Protein AF-A0A2N4YRU3-F1 (afdb_monomer_lite)

InterPro domains:
  IPR015590 Aldehyde dehydrogenase domain [PF00171] (8-79)
  IPR016161 Aldehyde/histidinol dehydrogenase [SSF53720] (8-79)
  IPR016162 Aldehyde dehydrogenase, N-terminal [G3DSA:3.40.605.10] (2-79)
  IPR047110 Succinate-semialdehyde dehydrogenase [NADP(+)] GABD/Sad-like [PTHR43217] (9-79)

Sequence (79 aa):
MNLSATHAVSVNPTTGEVVSSLPWASEREVDAAIALAAAGYRQWRQTPLAERADALRRIGAALRARGEEVAQMITLEMG

Secondary structure (DSSP, 8-state):
--GGGTEEEEE-TTT--EEEEEEPPPHHHHHHHHHHHHHHHHHHTTS-HHHHHHHHHHHHHHHHHTHHHHHHHHHHHH-

Organism: Klebsiella variicola (NCBI:txid244366)

Radius of gyration: 17.74 Å; chains: 1; bounding box: 34×31×39 Å

Foldseek 3Di:
DPLVVFWDWFAQPVPRHTPDIDGDDDPVRVVVVVVVVVVVCVVVVPDDPVVVVVVVVVVVVVCVVCVVVVVVVCNRRPD

pLDDT: mean 95.92, std 5.54, range [58.09, 98.81]

Structure (mmCIF, N/CA/C/O backbone):
data_AF-A0A2N4YRU3-F1
#
_entry.id   AF-A0A2N4YRU3-F1
#
loop_
_atom_site.group_PDB
_atom_site.id
_atom_site.type_symbol
_atom_site.label_atom_id
_atom_site.label_alt_id
_atom_site.label_comp_id
_atom_site.label_asym_id
_atom_site.label_entity_id
_atom_site.label_seq_id
_atom_site.pdbx_PDB_ins_code
_atom_site.Cartn_x
_atom_site.Cartn_y
_atom_site.Cartn_z
_atom_site.occupancy
_atom_site.B_iso_or_equiv
_atom_site.auth_seq_id
_atom_site.auth_comp_id
_atom_site.auth_asym_id
_atom_site.auth_atom_id
_atom_site.pdbx_PDB_model_num
ATOM 1 N N . MET A 1 1 ? 19.078 12.722 -19.485 1.00 58.09 1 MET A N 1
ATOM 2 C CA . MET A 1 1 ? 18.553 13.339 -18.247 1.00 58.09 1 MET A CA 1
ATOM 3 C C . MET A 1 1 ? 18.270 12.201 -17.280 1.00 58.09 1 MET A C 1
ATOM 5 O O . MET A 1 1 ? 17.647 11.239 -17.706 1.00 58.09 1 MET A O 1
ATOM 9 N N . ASN A 1 2 ? 18.806 12.227 -16.058 1.00 78.44 2 ASN A N 1
ATOM 10 C CA . ASN A 1 2 ? 18.601 11.130 -15.110 1.00 78.44 2 ASN A CA 1
ATOM 11 C C . ASN A 1 2 ? 17.182 11.220 -14.522 1.00 78.44 2 ASN A C 1
ATOM 13 O O . ASN A 1 2 ? 16.948 12.038 -13.636 1.00 78.44 2 ASN A O 1
ATOM 17 N N . LEU A 1 3 ? 16.236 10.435 -15.053 1.00 82.81 3 LEU A N 1
ATOM 18 C CA . LEU A 1 3 ? 14.826 10.470 -14.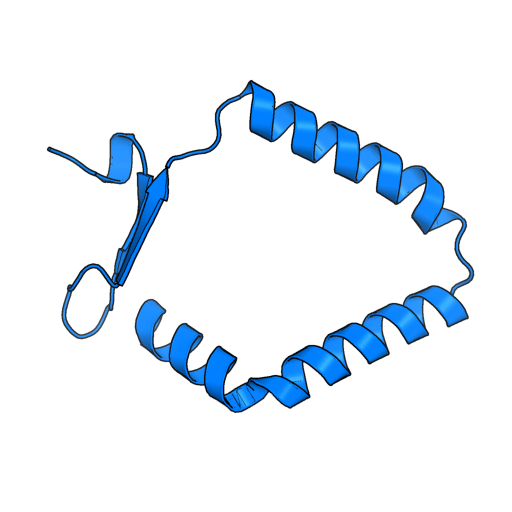636 1.00 82.81 3 LEU A CA 1
ATOM 19 C C . LEU A 1 3 ? 14.646 10.157 -13.144 1.00 82.81 3 LEU A C 1
ATOM 21 O O . LEU A 1 3 ? 13.752 10.724 -12.524 1.00 82.81 3 LEU A O 1
ATOM 25 N N . SER A 1 4 ? 15.534 9.356 -12.542 1.00 86.94 4 SER A N 1
ATOM 26 C CA . SER A 1 4 ? 15.443 9.015 -11.116 1.00 86.94 4 SER A CA 1
ATOM 27 C C . SER A 1 4 ? 15.661 10.208 -10.178 1.00 86.94 4 SER A C 1
ATOM 29 O O . SER A 1 4 ? 15.263 10.161 -9.018 1.00 86.94 4 SER A O 1
ATOM 31 N N . ALA A 1 5 ? 16.244 11.310 -10.667 1.00 90.69 5 ALA A N 1
ATOM 32 C CA . ALA A 1 5 ? 16.428 12.524 -9.874 1.00 90.69 5 ALA A CA 1
ATOM 33 C C . ALA A 1 5 ? 15.105 13.250 -9.579 1.00 90.69 5 ALA A C 1
ATOM 35 O O . ALA A 1 5 ? 14.996 13.943 -8.573 1.00 90.69 5 ALA A O 1
ATOM 36 N N . THR A 1 6 ? 14.105 13.110 -10.452 1.00 94.50 6 THR A N 1
ATOM 37 C CA . THR A 1 6 ? 12.820 13.820 -10.336 1.00 94.50 6 THR A CA 1
ATOM 38 C C . THR A 1 6 ? 11.618 12.884 -10.268 1.00 94.50 6 THR A C 1
ATOM 40 O O . THR A 1 6 ? 10.534 13.346 -9.921 1.00 94.50 6 THR A O 1
ATOM 43 N N . HIS A 1 7 ? 11.796 11.597 -10.582 1.00 96.56 7 HIS A N 1
ATOM 44 C CA . HIS A 1 7 ? 10.732 10.600 -10.635 1.00 96.56 7 HIS A CA 1
ATOM 45 C C . HIS A 1 7 ? 11.138 9.278 -9.974 1.00 96.56 7 HIS A C 1
ATOM 47 O O . HIS A 1 7 ? 12.275 8.826 -10.109 1.00 96.56 7 HIS A O 1
ATOM 53 N N . ALA A 1 8 ? 10.170 8.601 -9.361 1.00 95.31 8 ALA A N 1
ATOM 54 C CA . ALA A 1 8 ? 10.193 7.156 -9.201 1.00 95.31 8 ALA A CA 1
ATOM 55 C C . ALA A 1 8 ? 10.052 6.514 -10.585 1.00 95.31 8 ALA A C 1
ATOM 57 O O . ALA A 1 8 ? 9.131 6.851 -11.328 1.00 95.31 8 ALA A O 1
ATOM 58 N N . VAL A 1 9 ? 10.959 5.607 -10.942 1.00 95.06 9 VAL A N 1
ATOM 59 C CA . VAL A 1 9 ? 10.944 4.918 -12.239 1.00 95.06 9 VAL A CA 1
ATOM 60 C C . VAL A 1 9 ? 10.740 3.430 -11.991 1.00 95.06 9 VAL A C 1
ATOM 62 O O . VAL A 1 9 ? 11.545 2.811 -11.298 1.00 95.06 9 VAL A O 1
ATOM 65 N N . SER A 1 10 ? 9.671 2.876 -12.559 1.00 94.75 10 SER A N 1
ATOM 66 C CA . SER A 1 10 ? 9.402 1.440 -12.587 1.00 94.75 10 SER A CA 1
ATOM 67 C C . SER A 1 10 ? 9.987 0.847 -13.865 1.00 94.75 10 SER A C 1
ATOM 69 O O . SER A 1 10 ? 9.807 1.400 -14.955 1.00 94.75 10 SER A O 1
ATOM 71 N N . VAL A 1 11 ? 10.731 -0.247 -13.737 1.00 94.62 11 VAL A N 1
ATOM 72 C CA . VAL A 1 11 ? 11.485 -0.863 -14.832 1.00 94.62 11 VAL A CA 1
ATOM 73 C C . VAL A 1 11 ? 11.198 -2.352 -14.840 1.00 94.62 11 VAL A C 1
ATOM 75 O O . VAL A 1 11 ? 11.255 -2.988 -13.793 1.00 94.62 11 VAL A O 1
ATOM 78 N N . ASN A 1 12 ? 10.939 -2.910 -16.019 1.00 96.31 12 ASN A N 1
ATOM 79 C CA . ASN A 1 12 ? 10.834 -4.347 -16.194 1.00 96.31 12 ASN A CA 1
ATOM 80 C C . ASN A 1 12 ? 12.233 -4.967 -16.028 1.00 96.31 12 ASN A C 1
ATOM 82 O O . ASN A 1 12 ? 13.127 -4.666 -16.825 1.00 96.31 12 ASN A O 1
ATOM 86 N N . PRO A 1 13 ? 12.456 -5.850 -15.041 1.00 95.94 13 PRO A N 1
ATOM 87 C CA . PRO A 1 13 ? 13.789 -6.373 -14.752 1.00 95.94 13 PRO A CA 1
ATOM 88 C C . PRO A 1 13 ? 14.289 -7.380 -15.794 1.00 95.94 13 PRO A C 1
ATOM 90 O O . PRO A 1 13 ? 15.487 -7.641 -15.864 1.00 95.94 13 PRO A O 1
ATOM 93 N N . THR A 1 14 ? 13.394 -7.938 -16.612 1.00 95.94 14 THR A N 1
ATOM 94 C CA . THR A 1 14 ? 13.735 -8.909 -17.660 1.00 95.94 14 THR A CA 1
ATOM 95 C C . THR A 1 14 ? 14.178 -8.215 -18.947 1.00 95.94 14 THR A C 1
ATOM 97 O O . THR A 1 14 ? 15.119 -8.672 -19.593 1.00 95.94 14 THR A O 1
ATOM 100 N N . THR A 1 15 ? 13.521 -7.116 -19.334 1.00 95.25 15 THR A N 1
ATOM 101 C CA . THR A 1 15 ? 13.813 -6.398 -20.593 1.00 95.25 15 THR A CA 1
ATOM 102 C C . THR A 1 15 ? 14.635 -5.122 -20.397 1.00 95.25 15 THR A C 1
ATOM 104 O O . THR A 1 15 ? 15.274 -4.656 -21.337 1.00 95.25 15 THR A O 1
ATOM 107 N N . GLY A 1 16 ? 14.636 -4.550 -19.190 1.00 93.62 16 GLY A N 1
ATOM 108 C CA . GLY A 1 16 ? 15.225 -3.242 -18.890 1.00 93.62 16 GLY A CA 1
ATOM 109 C C . GLY A 1 16 ? 14.370 -2.052 -19.344 1.00 93.62 16 GLY A C 1
ATOM 110 O O . GLY A 1 16 ? 14.810 -0.907 -19.235 1.00 93.62 16 GLY A O 1
ATOM 111 N N . GLU A 1 17 ? 13.164 -2.294 -19.861 1.00 94.94 17 GLU A N 1
ATOM 112 C CA . GLU A 1 17 ? 12.268 -1.241 -20.342 1.00 94.94 17 GLU A CA 1
ATOM 113 C C . GLU A 1 17 ? 11.589 -0.500 -19.186 1.00 94.94 17 GLU A C 1
ATOM 115 O O . GLU A 1 17 ? 11.204 -1.094 -18.179 1.00 94.94 17 GLU A O 1
ATOM 120 N N . VAL A 1 18 ? 11.400 0.812 -19.340 1.00 94.50 18 VAL A N 1
ATOM 121 C CA . VAL A 1 18 ? 10.645 1.620 -18.374 1.00 94.50 18 VAL A CA 1
ATOM 122 C C . VAL A 1 18 ? 9.155 1.312 -18.515 1.00 94.50 18 VAL A C 1
ATOM 124 O O . VAL A 1 18 ? 8.568 1.559 -19.565 1.00 94.50 18 VAL A O 1
ATOM 127 N N . VAL A 1 19 ? 8.548 0.816 -17.438 1.00 94.88 19 VAL A N 1
ATOM 128 C CA . VAL A 1 19 ? 7.113 0.504 -17.350 1.00 94.88 19 VAL A CA 1
ATOM 129 C C . VAL A 1 19 ? 6.314 1.771 -17.065 1.00 94.88 19 VAL A C 1
ATOM 131 O O . VAL A 1 19 ? 5.296 2.039 -17.699 1.00 94.88 19 VAL A O 1
ATOM 134 N N . SER A 1 20 ? 6.778 2.569 -16.104 1.00 94.56 20 SER A N 1
ATOM 135 C CA . SER A 1 20 ? 6.144 3.830 -15.728 1.00 94.56 20 SER A CA 1
ATOM 136 C C . SER A 1 20 ? 7.129 4.763 -15.026 1.00 94.56 20 SER A C 1
ATOM 138 O O . SER A 1 20 ? 8.187 4.346 -14.544 1.00 94.56 20 SER A O 1
ATOM 140 N N . SER A 1 21 ? 6.783 6.047 -14.959 1.00 95.25 21 SER A N 1
ATOM 141 C CA . SER A 1 21 ? 7.475 7.011 -14.111 1.00 95.25 21 SER A CA 1
ATOM 142 C C . SER A 1 21 ? 6.477 7.945 -13.437 1.00 95.25 21 SER A C 1
ATOM 144 O O . SER A 1 21 ? 5.519 8.411 -14.054 1.00 95.25 21 SER A O 1
ATOM 146 N N . LEU A 1 22 ? 6.695 8.209 -12.151 1.00 95.50 22 LEU A N 1
ATOM 147 C CA . LEU A 1 22 ? 5.874 9.115 -11.353 1.00 95.50 22 LEU A CA 1
ATOM 148 C C . LEU A 1 22 ? 6.773 10.146 -10.677 1.00 95.50 22 LEU A C 1
ATOM 150 O O . LEU A 1 22 ? 7.806 9.759 -10.137 1.00 95.50 22 LEU A O 1
ATOM 154 N N . PRO A 1 23 ? 6.426 11.442 -10.692 1.00 97.06 23 PRO A N 1
ATOM 155 C CA . PRO A 1 23 ? 7.242 12.461 -10.047 1.00 97.06 23 PRO A CA 1
ATOM 156 C C . PRO A 1 23 ? 7.361 12.186 -8.546 1.00 97.06 23 PRO A C 1
ATOM 158 O O . PRO A 1 23 ? 6.420 11.694 -7.917 1.00 97.06 23 PRO A O 1
ATOM 161 N N . TRP A 1 24 ? 8.511 12.518 -7.962 1.00 96.94 24 TRP A N 1
ATOM 162 C CA . TRP A 1 24 ? 8.658 12.486 -6.510 1.00 96.94 24 TRP A CA 1
ATOM 163 C C . TRP A 1 24 ? 7.670 13.454 -5.862 1.00 96.94 24 TRP A C 1
ATOM 165 O O . TRP A 1 24 ? 7.479 14.574 -6.341 1.00 96.94 24 TRP A O 1
ATOM 175 N N . ALA A 1 25 ? 7.071 13.033 -4.749 1.00 97.25 25 ALA A N 1
ATOM 176 C CA . ALA A 1 25 ? 6.262 13.926 -3.936 1.00 97.25 25 ALA A CA 1
ATOM 177 C C . ALA A 1 25 ? 7.131 15.066 -3.385 1.00 97.25 25 ALA A C 1
ATOM 179 O O . ALA A 1 25 ? 8.269 14.853 -2.959 1.00 97.25 25 ALA A O 1
ATOM 180 N N . SER A 1 26 ? 6.579 16.275 -3.367 1.00 97.00 26 SER A N 1
ATOM 181 C CA . SER A 1 26 ? 7.183 17.405 -2.665 1.00 97.00 26 SER A CA 1
ATOM 182 C C . SER A 1 26 ? 7.131 17.201 -1.149 1.00 97.00 26 SER A C 1
ATOM 184 O O . SER A 1 26 ? 6.259 16.503 -0.632 1.00 97.00 26 SER A O 1
ATOM 186 N N . GLU A 1 27 ? 8.016 17.877 -0.418 1.00 98.06 27 GLU A N 1
ATOM 187 C CA . GLU A 1 27 ? 8.023 17.877 1.054 1.00 98.06 27 GLU A CA 1
ATOM 188 C C . GLU A 1 27 ? 6.637 18.213 1.629 1.00 98.06 27 GLU A C 1
ATOM 190 O O . GLU A 1 27 ? 6.102 17.485 2.460 1.00 98.06 27 GLU A O 1
ATOM 195 N N . ARG A 1 28 ? 5.978 19.236 1.070 1.00 98.50 28 ARG A N 1
ATOM 196 C CA . ARG A 1 28 ? 4.620 19.639 1.459 1.00 98.50 28 ARG A CA 1
ATOM 197 C C . ARG A 1 28 ? 3.579 18.532 1.249 1.00 98.50 28 ARG A C 1
ATOM 199 O O . ARG A 1 28 ? 2.644 18.419 2.037 1.00 98.50 28 ARG A O 1
ATOM 206 N N . GLU A 1 29 ? 3.679 17.760 0.168 1.00 98.44 29 GLU A N 1
ATOM 207 C CA . GLU A 1 29 ? 2.755 16.647 -0.099 1.00 98.44 29 GLU A CA 1
ATOM 208 C C . GLU A 1 29 ? 2.991 15.482 0.858 1.00 98.44 29 GLU A C 1
ATOM 210 O O . GLU A 1 29 ? 2.024 14.891 1.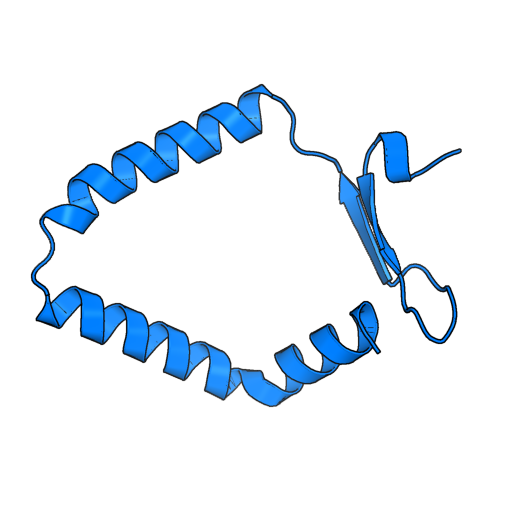341 1.00 98.44 29 GLU A O 1
ATOM 215 N N . VAL A 1 30 ? 4.255 15.197 1.182 1.00 98.44 30 VAL A N 1
ATOM 216 C CA . VAL A 1 30 ? 4.621 14.196 2.190 1.00 98.44 30 VAL A CA 1
ATOM 217 C C . VAL A 1 30 ? 4.079 14.599 3.562 1.00 98.44 30 VAL A C 1
ATOM 219 O O . VAL A 1 30 ? 3.379 13.808 4.195 1.00 98.44 30 VAL A O 1
ATOM 222 N N . ASP A 1 31 ? 4.299 15.843 3.988 1.00 98.75 31 ASP A N 1
ATOM 223 C CA . ASP A 1 31 ? 3.781 16.365 5.257 1.00 98.75 31 ASP A CA 1
ATOM 224 C C . ASP A 1 31 ? 2.252 16.313 5.318 1.00 98.75 31 ASP A C 1
ATOM 226 O O . ASP A 1 31 ? 1.670 15.893 6.324 1.00 98.75 31 ASP A O 1
ATOM 230 N N . ALA A 1 32 ? 1.579 16.684 4.225 1.00 98.69 32 ALA A N 1
ATOM 231 C CA . ALA A 1 32 ? 0.127 16.602 4.128 1.00 98.69 32 ALA A CA 1
ATOM 232 C C . ALA A 1 32 ? -0.374 15.151 4.235 1.00 98.69 32 ALA A C 1
ATOM 234 O O . ALA A 1 32 ? -1.349 14.891 4.946 1.00 98.69 32 ALA A O 1
ATOM 235 N N . ALA A 1 33 ? 0.297 14.197 3.581 1.00 98.62 33 ALA A N 1
ATOM 236 C CA . ALA A 1 33 ? -0.045 12.779 3.654 1.00 98.62 33 ALA A CA 1
ATOM 237 C C . ALA A 1 33 ? 0.143 12.216 5.073 1.00 98.62 33 ALA A C 1
ATOM 239 O O . ALA A 1 33 ? -0.728 11.498 5.572 1.00 98.62 33 ALA A O 1
ATOM 240 N N . ILE A 1 34 ? 1.227 12.592 5.760 1.00 98.75 34 ILE A N 1
ATOM 241 C CA . ILE A 1 34 ? 1.487 12.202 7.154 1.00 98.75 34 ILE A CA 1
ATOM 242 C C . ILE A 1 34 ? 0.424 12.791 8.086 1.00 98.75 34 ILE A C 1
ATOM 244 O O . ILE A 1 34 ? -0.142 12.072 8.915 1.00 98.75 34 ILE A O 1
ATOM 248 N N . ALA A 1 35 ? 0.106 14.080 7.943 1.00 98.75 35 ALA A N 1
ATOM 249 C CA . ALA A 1 35 ? -0.917 14.741 8.749 1.00 98.75 35 ALA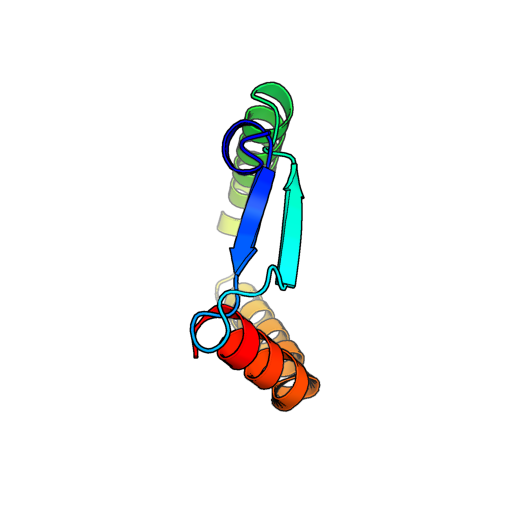 A CA 1
ATOM 250 C C . ALA A 1 35 ? -2.299 14.094 8.557 1.00 98.75 35 ALA A C 1
ATOM 252 O O . ALA A 1 35 ? -3.017 13.854 9.537 1.00 98.75 35 ALA A O 1
ATOM 253 N N . LEU A 1 3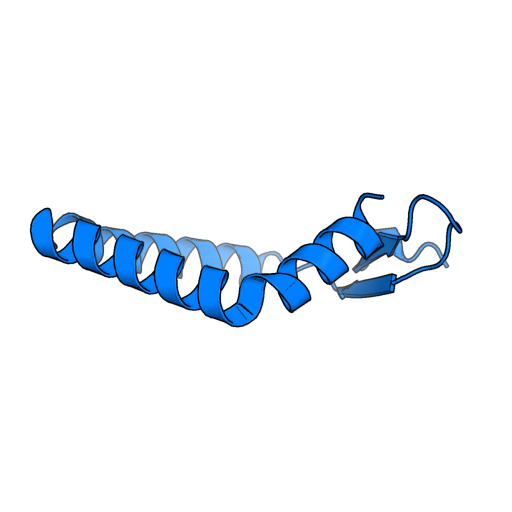6 ? -2.646 13.754 7.311 1.00 98.75 36 LEU A N 1
ATOM 254 C CA . LEU A 1 36 ? -3.877 13.047 6.969 1.00 98.75 36 LEU A CA 1
ATOM 255 C C . LEU A 1 36 ? -3.914 11.648 7.596 1.00 98.75 36 LEU A C 1
ATOM 257 O O . LEU A 1 36 ? -4.902 11.298 8.245 1.00 98.75 36 LEU A O 1
ATOM 261 N N . ALA A 1 37 ? -2.833 10.874 7.474 1.00 98.69 37 ALA A N 1
ATOM 262 C CA . ALA A 1 37 ? -2.728 9.547 8.076 1.00 98.69 37 ALA A CA 1
ATOM 263 C C . ALA A 1 37 ? -2.851 9.607 9.608 1.00 98.69 37 ALA A C 1
ATOM 265 O O . ALA A 1 37 ? -3.581 8.814 10.206 1.00 98.69 37 ALA A O 1
ATOM 266 N N . ALA A 1 38 ? -2.214 10.588 10.252 1.00 98.81 38 ALA A N 1
ATOM 267 C CA . ALA A 1 38 ? -2.305 10.791 11.695 1.00 98.81 38 ALA A CA 1
ATOM 268 C C . ALA A 1 38 ? -3.731 11.157 12.144 1.00 98.81 38 ALA A C 1
ATOM 270 O O . ALA A 1 38 ? -4.205 10.667 13.173 1.00 98.81 38 ALA A O 1
ATOM 271 N N . ALA A 1 39 ? -4.432 12.002 11.382 1.00 98.69 39 ALA A N 1
ATOM 272 C CA . ALA A 1 39 ? -5.831 12.333 11.639 1.00 98.69 39 ALA A CA 1
ATOM 273 C C . ALA A 1 39 ? -6.748 11.114 11.466 1.00 98.69 39 ALA A C 1
ATOM 275 O O . ALA A 1 39 ? -7.549 10.829 12.360 1.00 98.69 39 ALA A O 1
ATOM 276 N N . GLY A 1 40 ? -6.574 10.360 10.377 1.00 98.56 40 GLY A N 1
ATOM 277 C CA . GLY A 1 40 ? -7.302 9.119 10.122 1.00 98.56 40 GLY A CA 1
ATOM 278 C C . GLY A 1 40 ? -7.076 8.083 11.221 1.00 98.56 40 GLY A C 1
ATOM 279 O O . GLY A 1 40 ? -8.034 7.514 11.737 1.00 98.56 40 GLY A O 1
ATOM 280 N N . TYR A 1 41 ? -5.834 7.906 11.679 1.00 98.50 41 TYR A N 1
ATOM 281 C CA . TYR A 1 41 ? -5.508 6.992 12.775 1.00 98.50 41 TYR A CA 1
ATOM 282 C C . TYR A 1 41 ? -6.214 7.357 14.088 1.00 98.50 41 TYR A C 1
ATOM 284 O O . TYR A 1 41 ? -6.725 6.470 14.775 1.00 98.50 41 TYR A O 1
ATOM 292 N N . ARG A 1 42 ? -6.285 8.648 14.449 1.00 98.62 42 ARG A N 1
ATOM 293 C CA . ARG A 1 42 ? -6.975 9.088 15.678 1.00 98.62 42 ARG A CA 1
ATOM 294 C C . ARG A 1 42 ? -8.448 8.678 15.703 1.00 98.62 42 ARG A C 1
ATOM 296 O O . ARG A 1 42 ? -8.951 8.384 16.786 1.00 98.62 42 ARG A O 1
ATOM 303 N N . GLN A 1 43 ? -9.098 8.637 14.542 1.00 98.00 43 GLN A N 1
ATOM 304 C CA . GLN A 1 43 ? -10.467 8.144 14.388 1.00 98.00 43 GLN A CA 1
ATOM 305 C C . GLN A 1 43 ? -10.490 6.609 14.349 1.00 98.00 43 GLN A C 1
ATOM 307 O O . GLN A 1 43 ? -11.162 5.972 15.155 1.00 98.00 43 GLN A O 1
ATOM 312 N N . TRP A 1 44 ? -9.673 6.003 13.484 1.00 98.12 44 TRP A N 1
ATOM 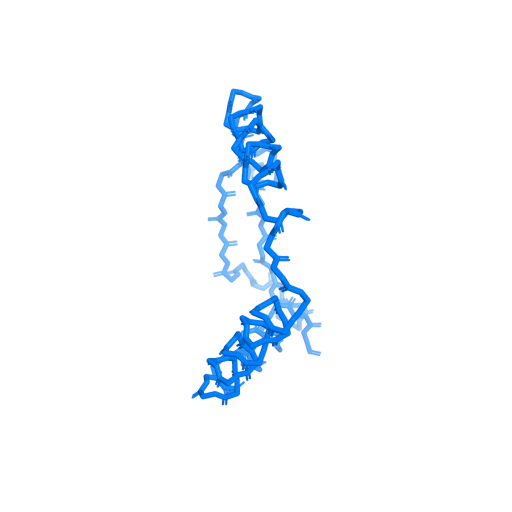313 C CA . TRP A 1 44 ? -9.632 4.557 13.253 1.00 98.12 44 TRP A CA 1
ATOM 314 C C . TRP A 1 44 ? -9.295 3.733 14.501 1.00 98.12 44 TRP A C 1
ATOM 316 O O . TRP A 1 44 ? -9.813 2.634 14.693 1.00 98.12 44 TRP A O 1
ATOM 326 N N . ARG A 1 45 ? -8.454 4.260 15.399 1.00 97.88 45 ARG A N 1
ATOM 327 C CA . ARG A 1 45 ? -8.103 3.570 16.651 1.00 97.88 45 ARG A CA 1
ATOM 328 C C . ARG A 1 45 ? -9.299 3.383 17.592 1.00 97.88 45 ARG A C 1
ATOM 330 O O . ARG A 1 45 ? -9.245 2.512 18.454 1.00 97.88 45 ARG A O 1
ATOM 337 N N . GLN A 1 46 ? -10.347 4.197 17.445 1.00 98.25 46 GLN A N 1
ATOM 338 C CA . GLN A 1 46 ? -11.585 4.096 18.223 1.00 98.25 46 GLN A CA 1
ATOM 339 C C . GLN A 1 46 ? -12.603 3.142 17.580 1.00 98.25 46 GLN A C 1
ATOM 341 O O . GLN A 1 46 ? -13.549 2.729 18.244 1.00 98.25 46 GLN A O 1
ATOM 346 N N . THR A 1 47 ? -12.406 2.757 16.316 1.00 98.19 47 THR A N 1
ATOM 347 C CA . THR A 1 47 ? -13.274 1.811 15.609 1.00 98.19 47 THR A CA 1
ATOM 348 C C . THR A 1 47 ? -13.232 0.434 16.283 1.00 98.19 47 THR A C 1
ATOM 350 O O . THR A 1 47 ? -12.129 -0.075 16.528 1.00 98.19 47 THR A O 1
ATOM 353 N N . PRO A 1 48 ? -14.383 -0.208 16.560 1.00 98.62 48 PRO A N 1
ATOM 354 C CA . PRO A 1 48 ? -14.437 -1.547 17.139 1.00 98.62 48 PRO A CA 1
ATOM 355 C C . PRO A 1 48 ? -13.629 -2.578 16.345 1.00 98.62 48 PRO A C 1
ATOM 357 O O . PRO A 1 48 ? -13.556 -2.534 15.117 1.00 98.62 48 PRO A O 1
ATOM 360 N N . LEU A 1 49 ? -13.044 -3.557 17.043 1.00 98.31 49 LEU A N 1
ATOM 361 C CA . LEU A 1 49 ? -12.210 -4.590 16.416 1.00 98.31 49 LEU A CA 1
ATOM 362 C C . LEU A 1 49 ? -12.936 -5.323 15.275 1.00 98.31 49 LEU A C 1
ATOM 364 O O . LEU A 1 49 ? -12.327 -5.567 14.235 1.00 98.31 49 LEU A O 1
ATOM 368 N N . ALA A 1 50 ? -14.218 -5.648 15.467 1.00 98.62 50 ALA A N 1
ATOM 369 C CA . ALA A 1 50 ? -15.031 -6.338 14.468 1.00 98.62 50 ALA A CA 1
ATOM 370 C C . ALA A 1 50 ? -15.132 -5.535 13.161 1.00 98.62 50 ALA A C 1
ATOM 372 O O . ALA A 1 50 ? -14.849 -6.067 12.091 1.00 98.62 50 ALA A O 1
ATOM 373 N N . GLU A 1 51 ? -15.413 -4.234 13.253 1.00 98.62 51 GLU A N 1
ATOM 374 C CA . GLU A 1 51 ? -15.502 -3.348 12.089 1.00 98.62 51 GLU A CA 1
ATOM 375 C C . GLU A 1 51 ? -14.159 -3.199 11.365 1.00 98.62 51 GLU A C 1
ATOM 377 O O . GLU A 1 51 ? -14.111 -3.203 10.131 1.00 98.62 51 GLU A O 1
ATOM 382 N N . ARG A 1 52 ? -13.045 -3.128 12.110 1.00 98.38 52 ARG A N 1
ATOM 383 C CA . ARG A 1 52 ? -11.702 -3.109 11.506 1.00 98.38 52 ARG A CA 1
ATOM 384 C C . ARG A 1 52 ? -11.398 -4.413 10.770 1.00 98.38 52 ARG A C 1
ATOM 386 O O . ARG A 1 52 ? -10.855 -4.378 9.666 1.00 98.38 52 ARG A O 1
ATOM 393 N N . ALA A 1 53 ? -11.764 -5.554 11.354 1.00 98.56 53 ALA A N 1
ATOM 394 C CA . ALA A 1 53 ? -11.610 -6.856 10.711 1.00 98.56 53 ALA A CA 1
ATOM 395 C C . ALA A 1 53 ? -12.457 -6.951 9.433 1.00 98.56 53 ALA A C 1
ATOM 397 O O . ALA A 1 53 ? -11.965 -7.412 8.403 1.00 98.56 53 ALA A O 1
ATOM 398 N N . ASP A 1 54 ? -13.693 -6.454 9.460 1.00 98.69 54 ASP A N 1
ATOM 399 C CA . ASP A 1 54 ? -14.558 -6.419 8.280 1.00 98.69 54 ASP A CA 1
ATOM 400 C C 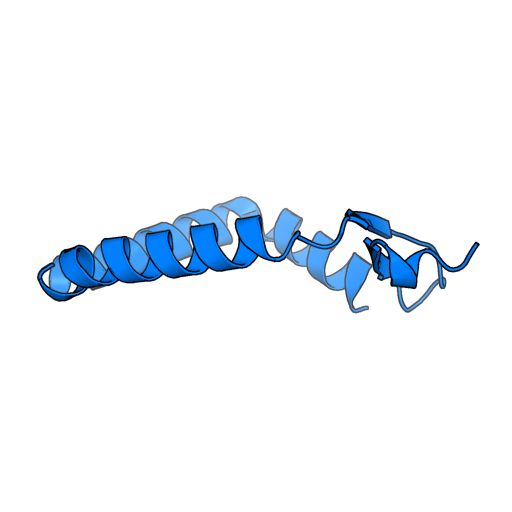. ASP A 1 54 ? -14.013 -5.506 7.182 1.00 98.69 54 ASP A C 1
ATOM 402 O O . ASP A 1 54 ? -14.061 -5.868 6.006 1.00 98.69 54 ASP A O 1
ATOM 406 N N . ALA A 1 55 ? -13.427 -4.360 7.534 1.00 98.31 55 ALA A N 1
ATOM 407 C CA . ALA A 1 55 ? -12.750 -3.506 6.564 1.00 98.31 55 ALA A CA 1
ATOM 408 C C . ALA A 1 55 ? -11.586 -4.230 5.868 1.00 98.31 55 ALA A C 1
ATOM 410 O O . ALA A 1 55 ? -11.498 -4.196 4.640 1.00 98.31 55 ALA A O 1
ATOM 411 N N . LEU A 1 56 ? -10.748 -4.953 6.619 1.00 98.31 56 LEU A N 1
ATOM 412 C CA . LEU A 1 56 ? -9.662 -5.757 6.047 1.00 98.31 56 LEU A CA 1
ATOM 413 C C . LEU A 1 56 ? -10.190 -6.886 5.149 1.00 98.31 56 LEU A C 1
ATOM 415 O O . LEU A 1 56 ? -9.640 -7.123 4.073 1.00 98.31 56 LEU A O 1
ATOM 419 N N . ARG A 1 57 ? -11.292 -7.547 5.531 1.00 98.69 57 ARG A N 1
ATOM 420 C CA . ARG A 1 57 ? -11.949 -8.557 4.681 1.00 98.69 57 ARG A CA 1
ATOM 421 C C . ARG A 1 57 ? -12.438 -7.960 3.365 1.00 98.69 57 ARG A C 1
ATOM 423 O O . ARG A 1 57 ? -12.248 -8.586 2.323 1.00 98.69 57 ARG A O 1
ATOM 430 N N . ARG A 1 58 ? -13.030 -6.759 3.391 1.00 98.69 58 ARG A N 1
ATOM 431 C CA . ARG A 1 58 ? -13.466 -6.049 2.176 1.00 98.69 58 ARG A CA 1
ATOM 432 C C . ARG A 1 58 ? -12.288 -5.701 1.267 1.00 98.69 58 ARG A C 1
ATOM 434 O O . ARG A 1 58 ? -12.382 -5.940 0.068 1.00 98.69 58 ARG A O 1
ATOM 441 N N . ILE A 1 59 ? -11.171 -5.227 1.826 1.00 98.31 59 ILE A N 1
ATOM 442 C CA . ILE A 1 59 ? -9.933 -4.985 1.062 1.00 98.31 59 ILE A CA 1
ATOM 443 C C . ILE A 1 59 ? -9.457 -6.286 0.402 1.00 98.31 59 ILE A C 1
ATOM 445 O O . ILE A 1 59 ? -9.235 -6.321 -0.805 1.00 98.31 59 ILE A O 1
ATOM 449 N N . GLY A 1 60 ? -9.381 -7.384 1.159 1.00 98.44 60 GLY A N 1
ATOM 450 C CA . GLY A 1 60 ? -8.981 -8.684 0.618 1.00 98.44 60 GLY A CA 1
ATOM 451 C C . GLY A 1 60 ? -9.947 -9.243 -0.435 1.00 98.44 60 GLY A C 1
ATOM 452 O O . GLY A 1 60 ? -9.524 -9.954 -1.344 1.00 98.44 60 GLY A O 1
ATOM 453 N N . ALA A 1 61 ? -11.245 -8.949 -0.342 1.00 98.62 61 ALA A N 1
ATOM 454 C CA . ALA A 1 61 ? -12.212 -9.300 -1.382 1.00 98.62 61 ALA A CA 1
ATOM 455 C C . ALA A 1 61 ? -11.982 -8.485 -2.665 1.00 98.62 61 ALA A C 1
ATOM 457 O O . ALA A 1 61 ? -11.951 -9.066 -3.746 1.00 98.62 61 ALA A O 1
ATOM 458 N N . ALA A 1 62 ? -11.748 -7.175 -2.544 1.00 98.06 62 ALA A N 1
ATOM 459 C CA . ALA A 1 62 ? -11.465 -6.302 -3.682 1.00 98.06 62 ALA A CA 1
ATOM 460 C C . ALA A 1 62 ? -10.161 -6.682 -4.403 1.00 98.06 62 ALA A C 1
ATOM 462 O O . ALA A 1 62 ? -10.141 -6.752 -5.629 1.00 98.06 62 ALA A O 1
ATOM 463 N N . LEU A 1 63 ? -9.098 -6.995 -3.652 1.00 97.94 63 LEU A N 1
ATOM 464 C CA . LEU A 1 63 ? -7.834 -7.467 -4.224 1.00 97.94 63 LEU A CA 1
ATOM 465 C C . LEU A 1 63 ? -8.013 -8.794 -4.968 1.00 97.94 63 LEU A C 1
ATOM 467 O O . LEU A 1 63 ? -7.549 -8.928 -6.094 1.00 97.94 63 LEU A O 1
ATOM 471 N N . ARG A 1 64 ? -8.742 -9.758 -4.387 1.00 97.75 64 ARG A N 1
ATOM 472 C CA . ARG A 1 64 ? -9.020 -11.046 -5.048 1.00 97.75 64 ARG A CA 1
ATOM 473 C C . ARG A 1 64 ? -9.864 -10.894 -6.310 1.00 97.75 64 ARG A C 1
ATOM 475 O O . ARG A 1 64 ? -9.599 -11.582 -7.288 1.00 97.75 64 ARG A O 1
ATOM 482 N N . ALA A 1 65 ? -10.837 -9.982 -6.311 1.00 98.38 65 ALA A N 1
ATOM 483 C CA . ALA A 1 65 ? -11.645 -9.691 -7.494 1.00 98.38 65 ALA A CA 1
ATOM 484 C C . ALA A 1 65 ? -10.808 -9.152 -8.670 1.00 98.38 65 ALA A C 1
ATOM 486 O O . ALA A 1 65 ? -11.211 -9.302 -9.819 1.00 98.38 65 ALA A O 1
ATOM 487 N N . ARG A 1 66 ? -9.640 -8.559 -8.386 1.00 98.00 66 ARG A N 1
ATOM 488 C CA . ARG A 1 66 ? -8.686 -8.024 -9.371 1.00 98.00 66 ARG A CA 1
ATOM 489 C C . ARG A 1 66 ? -7.370 -8.807 -9.397 1.00 98.00 66 ARG A C 1
ATOM 491 O O . ARG A 1 66 ? -6.342 -8.269 -9.790 1.00 98.00 66 ARG A O 1
ATOM 498 N N . GLY A 1 67 ? -7.392 -10.064 -8.948 1.00 98.19 67 GLY A N 1
ATOM 499 C CA . GLY A 1 67 ? -6.177 -10.839 -8.692 1.00 98.19 67 GLY A CA 1
ATOM 500 C C . GLY A 1 67 ? -5.263 -10.967 -9.910 1.00 98.19 67 GLY A C 1
ATOM 501 O O . GLY A 1 67 ? -4.065 -10.751 -9.781 1.00 98.19 67 GLY A O 1
ATOM 502 N N . GLU A 1 68 ? -5.833 -11.247 -11.084 1.00 98.06 68 GLU A N 1
ATOM 503 C CA . GLU A 1 68 ? -5.072 -11.379 -12.334 1.00 98.06 68 GLU A CA 1
ATOM 504 C C . GLU A 1 68 ? -4.378 -10.067 -12.727 1.00 98.06 68 GLU A C 1
ATOM 506 O O . GLU A 1 68 ? -3.183 -10.051 -12.992 1.00 98.06 68 GLU A O 1
ATOM 511 N N . GLU A 1 69 ? -5.107 -8.949 -12.690 1.00 97.69 69 GLU A N 1
ATOM 512 C CA . GLU A 1 69 ? -4.568 -7.618 -13.000 1.00 97.69 69 GLU A CA 1
ATOM 513 C C . GLU A 1 69 ? -3.400 -7.257 -12.067 1.00 97.69 69 GLU A C 1
ATOM 515 O O . GLU A 1 69 ? -2.348 -6.802 -12.515 1.00 97.69 69 GLU A O 1
ATOM 520 N N . VAL A 1 70 ? -3.566 -7.500 -10.763 1.00 97.00 70 VAL A N 1
ATOM 521 C CA . VAL A 1 70 ? -2.524 -7.237 -9.760 1.00 97.00 70 VAL A CA 1
ATOM 522 C C . VAL A 1 70 ? -1.322 -8.164 -9.957 1.00 97.00 70 VAL A C 1
ATOM 524 O O . VAL A 1 70 ? -0.187 -7.707 -9.849 1.00 97.00 70 VAL A O 1
ATOM 527 N N . ALA A 1 71 ? -1.541 -9.444 -10.270 1.00 97.38 71 ALA A N 1
ATOM 528 C CA . ALA A 1 71 ? -0.463 -10.398 -10.521 1.00 97.38 71 ALA A CA 1
ATOM 529 C C . ALA A 1 71 ? 0.366 -10.009 -11.754 1.00 97.38 71 ALA A C 1
ATOM 531 O O . ALA A 1 71 ? 1.592 -9.979 -11.676 1.00 97.38 71 ALA A O 1
ATOM 532 N N . GLN A 1 72 ? -0.291 -9.635 -12.856 1.00 96.56 72 GLN A N 1
ATOM 533 C CA . GLN A 1 72 ? 0.382 -9.166 -14.070 1.00 96.56 72 GLN A CA 1
ATOM 534 C C . GLN A 1 72 ? 1.215 -7.909 -13.811 1.00 96.56 72 GLN A C 1
ATOM 536 O O . GLN A 1 72 ? 2.347 -7.824 -14.281 1.00 96.56 72 GLN A O 1
ATOM 541 N N . MET A 1 73 ? 0.689 -6.958 -13.033 1.00 95.19 73 MET A N 1
ATOM 542 C CA . MET A 1 73 ? 1.435 -5.763 -12.634 1.00 95.19 73 MET A CA 1
ATOM 543 C C . MET A 1 73 ? 2.680 -6.122 -11.814 1.00 95.19 73 MET A C 1
ATOM 545 O O . MET A 1 73 ? 3.764 -5.637 -12.119 1.00 95.19 73 MET A O 1
ATOM 549 N N . ILE A 1 74 ? 2.550 -7.008 -10.820 1.00 95.31 74 ILE A N 1
ATOM 550 C CA . ILE A 1 74 ? 3.687 -7.448 -9.996 1.00 95.31 74 ILE A CA 1
ATOM 551 C C . ILE A 1 74 ? 4.762 -8.116 -10.862 1.00 95.31 74 ILE A C 1
ATOM 553 O O . ILE A 1 74 ? 5.929 -7.754 -10.749 1.00 95.31 74 ILE A O 1
ATOM 557 N N . THR A 1 75 ? 4.385 -9.040 -11.750 1.00 96.12 75 THR A N 1
ATOM 558 C CA . THR A 1 75 ? 5.324 -9.698 -12.676 1.00 96.12 75 THR A CA 1
ATOM 559 C C . THR A 1 75 ? 5.995 -8.702 -13.617 1.00 96.12 75 THR A C 1
ATOM 561 O O . THR A 1 75 ? 7.195 -8.780 -13.860 1.00 96.12 75 THR A O 1
ATOM 564 N N . LEU A 1 76 ? 5.250 -7.721 -14.128 1.00 95.19 76 LEU A N 1
ATOM 565 C CA . LEU A 1 76 ? 5.806 -6.711 -15.023 1.00 95.19 76 LEU A CA 1
ATOM 566 C C . LEU A 1 76 ? 6.900 -5.869 -14.347 1.00 95.19 76 LEU A C 1
ATOM 568 O O . LEU A 1 76 ? 7.897 -5.545 -14.990 1.00 95.19 76 LEU A O 1
ATOM 572 N N . GLU A 1 77 ? 6.720 -5.517 -13.073 1.00 92.50 77 GLU A N 1
ATOM 573 C CA . GLU A 1 77 ? 7.658 -4.656 -12.342 1.00 92.50 77 GLU A CA 1
ATOM 574 C C . GLU A 1 77 ? 8.782 -5.431 -11.637 1.00 92.50 77 GLU A C 1
ATOM 576 O O . GLU A 1 77 ? 9.864 -4.884 -11.436 1.00 92.50 77 GLU A O 1
ATOM 581 N N . MET A 1 78 ? 8.552 -6.690 -11.254 1.00 91.62 78 MET A N 1
ATOM 582 C CA . MET A 1 78 ? 9.459 -7.450 -10.379 1.00 91.62 78 MET A CA 1
ATOM 583 C C . MET A 1 78 ? 10.028 -8.730 -11.013 1.00 91.62 78 MET A C 1
ATOM 585 O O . MET A 1 78 ? 11.011 -9.251 -10.484 1.00 91.62 78 MET A O 1
ATOM 589 N N . GLY A 1 79 ? 9.483 -9.189 -12.150 1.00 86.88 79 GLY A N 1
ATOM 590 C CA . GLY A 1 79 ? 9.836 -10.455 -12.810 1.00 86.88 79 GLY A CA 1
ATOM 591 C C . GLY A 1 79 ? 9.080 -11.642 -12.231 1.00 86.88 79 GLY A C 1
ATOM 592 O O . GLY A 1 79 ? 9.704 -12.410 -11.470 1.00 86.88 79 GLY A O 1
#